Protein AF-A0A1V6GQA8-F1 (afdb_monomer_lite)

Foldseek 3Di:
DAWDDQLCQQVLDQVQFWDKAWDDPPPDIDIDIDSPDHDPDSFFAGADDPPDQKGFHWDFDDAPPVVRDTDTGTDTIGGDPPDPDDWGWHDPPPPDIDTDDDDDDPCVVCVVPRDDPD

Sequence (118 aa):
MRQLKLSKAFTLIESGPVVLVTTNDGKKNNIMTISWTTVMDFTPQFALIKECAANIECKVVDIVSKHNIVVLEAIAAHIDPMRKETRRIHAVGDGTFIVDGRKMDRKKLMASKIPAGA

Structure (mmCIF, N/CA/C/O backbone):
data_AF-A0A1V6GQA8-F1
#
_entry.id   AF-A0A1V6GQA8-F1
#
loop_
_atom_site.group_PDB
_atom_site.id
_atom_site.type_symbol
_atom_site.label_atom_id
_atom_site.label_alt_id
_atom_site.label_comp_id
_atom_site.label_asym_id
_atom_site.label_entity_id
_atom_site.label_seq_id
_atom_site.pdbx_PDB_ins_code
_atom_site.Cartn_x
_atom_site.Cartn_y
_atom_site.Cartn_z
_atom_site.occupancy
_atom_site.B_iso_or_equiv
_atom_site.auth_seq_id
_atom_site.auth_comp_id
_atom_site.auth_asym_id
_atom_site.auth_atom_id
_atom_site.pdbx_PDB_model_num
ATOM 1 N N . MET A 1 1 ? -3.690 13.732 -9.295 1.00 82.06 1 MET A N 1
ATOM 2 C CA . MET A 1 1 ? -4.491 12.543 -8.898 1.00 82.06 1 MET A CA 1
ATOM 3 C C . MET A 1 1 ? -5.367 12.057 -10.052 1.00 82.06 1 MET A C 1
ATOM 5 O O . MET A 1 1 ? -6.209 12.806 -10.527 1.00 82.06 1 MET A O 1
ATOM 9 N N . ARG A 1 2 ? -5.174 10.811 -10.493 1.00 86.31 2 ARG A N 1
ATOM 10 C CA . ARG A 1 2 ? -5.951 10.089 -11.515 1.00 86.31 2 ARG A CA 1
ATOM 11 C C . ARG A 1 2 ? -6.350 8.727 -10.947 1.00 86.31 2 ARG A C 1
ATOM 13 O O . ARG A 1 2 ? -5.505 8.066 -10.350 1.00 86.31 2 ARG A O 1
ATOM 20 N N . GLN A 1 3 ? -7.590 8.296 -11.167 1.00 87.31 3 GLN A N 1
ATOM 21 C CA . GLN A 1 3 ? -8.049 6.975 -10.732 1.00 87.31 3 GLN A CA 1
ATOM 22 C C . GLN A 1 3 ? -7.334 5.855 -11.514 1.00 87.31 3 GLN A C 1
ATOM 24 O O . GLN A 1 3 ? -7.189 5.913 -12.741 1.00 87.31 3 GLN A O 1
ATOM 29 N N . LEU A 1 4 ? -6.869 4.845 -10.787 1.00 87.50 4 LEU A N 1
ATOM 30 C CA . LEU A 1 4 ? -6.260 3.618 -11.284 1.00 87.50 4 LEU A CA 1
ATOM 31 C C . LEU A 1 4 ? -7.320 2.505 -11.281 1.00 87.50 4 LEU A C 1
ATOM 33 O O . LEU A 1 4 ? -8.185 2.471 -10.410 1.00 87.50 4 LEU A O 1
ATOM 37 N N . LYS A 1 5 ? -7.254 1.567 -12.236 1.00 87.69 5 LYS A N 1
ATOM 38 C CA . LYS A 1 5 ? -8.089 0.355 -12.173 1.00 87.69 5 LYS A CA 1
ATOM 39 C C . LYS A 1 5 ? -7.743 -0.428 -10.902 1.00 87.69 5 LYS A C 1
ATOM 41 O O . LYS A 1 5 ? -6.562 -0.686 -10.677 1.00 87.69 5 LYS A O 1
ATOM 46 N N . LEU A 1 6 ? -8.744 -0.855 -10.130 1.00 84.88 6 LEU A N 1
ATOM 47 C CA . LEU A 1 6 ? -8.535 -1.635 -8.900 1.00 84.88 6 LEU A CA 1
ATOM 48 C C . LEU A 1 6 ? -7.689 -2.894 -9.145 1.00 84.88 6 LEU A C 1
ATOM 50 O O . LEU A 1 6 ? -6.742 -3.137 -8.407 1.00 84.88 6 LEU A O 1
ATOM 54 N N . SER A 1 7 ? -7.903 -3.571 -10.279 1.00 83.50 7 SER A N 1
ATOM 55 C CA . SER A 1 7 ? -7.095 -4.706 -10.763 1.00 83.50 7 SER A CA 1
ATOM 56 C C . SER A 1 7 ? -5.599 -4.419 -10.971 1.00 83.50 7 SER A C 1
ATOM 58 O O . SER A 1 7 ? -4.848 -5.327 -11.305 1.00 83.50 7 SER A O 1
ATOM 60 N N . LYS A 1 8 ? -5.146 -3.166 -10.835 1.00 86.25 8 LYS A N 1
ATOM 61 C CA . LYS A 1 8 ? -3.735 -2.746 -10.901 1.00 86.25 8 LYS A CA 1
ATOM 62 C C . LYS A 1 8 ? -3.230 -2.156 -9.581 1.00 86.25 8 LYS A C 1
ATOM 64 O O . LYS A 1 8 ? -2.036 -1.866 -9.485 1.00 86.25 8 LYS A O 1
ATOM 69 N N . ALA A 1 9 ? -4.092 -1.971 -8.578 1.00 86.38 9 ALA A N 1
ATOM 70 C CA . ALA A 1 9 ? -3.736 -1.347 -7.303 1.00 86.38 9 ALA A CA 1
ATOM 71 C C . ALA A 1 9 ? -2.673 -2.152 -6.540 1.00 86.38 9 ALA A C 1
ATOM 73 O O . ALA A 1 9 ? -1.780 -1.559 -5.942 1.00 86.38 9 ALA A O 1
ATOM 74 N N . PHE A 1 10 ? -2.679 -3.485 -6.652 1.00 84.50 10 PHE A N 1
ATOM 75 C CA . PHE A 1 10 ? -1.661 -4.343 -6.033 1.00 84.50 10 PHE A CA 1
ATOM 76 C C . PHE A 1 10 ? -0.226 -3.996 -6.453 1.00 84.50 10 PHE A C 1
ATOM 78 O O . PHE A 1 10 ? 0.668 -3.965 -5.611 1.00 84.50 10 PHE A O 1
ATOM 85 N N . THR A 1 11 ? -0.013 -3.566 -7.701 1.00 88.00 11 THR A N 1
ATOM 86 C CA . THR A 1 11 ? 1.313 -3.151 -8.208 1.00 88.00 11 THR A CA 1
ATOM 87 C C . THR A 1 11 ? 1.898 -1.904 -7.514 1.00 88.00 11 THR A C 1
ATOM 89 O O . THR A 1 11 ? 3.065 -1.540 -7.722 1.00 88.00 11 THR A O 1
ATOM 92 N N . LEU A 1 12 ? 1.101 -1.226 -6.681 1.00 88.50 12 LEU A N 1
ATOM 93 C CA . LEU A 1 12 ? 1.528 -0.111 -5.838 1.00 88.50 12 LEU A CA 1
ATOM 94 C C . LEU A 1 12 ? 2.234 -0.560 -4.553 1.00 88.50 12 LEU A C 1
ATOM 96 O O . LEU A 1 12 ? 3.057 0.196 -4.046 1.00 88.50 12 LEU A O 1
ATOM 100 N N . ILE A 1 13 ? 1.943 -1.768 -4.060 1.00 88.31 13 ILE A N 1
ATOM 101 C CA . ILE A 1 13 ? 2.373 -2.242 -2.734 1.00 88.31 13 ILE A CA 1
ATOM 102 C C . ILE A 1 13 ? 2.973 -3.659 -2.722 1.00 88.31 13 ILE A C 1
ATOM 104 O O . ILE A 1 13 ? 3.629 -4.022 -1.756 1.00 88.31 13 ILE A O 1
ATOM 108 N N . GLU A 1 14 ? 2.807 -4.453 -3.784 1.00 89.38 14 GLU A N 1
ATOM 109 C CA . GLU A 1 14 ? 3.333 -5.828 -3.894 1.00 89.38 14 GLU A CA 1
ATOM 110 C C . GLU A 1 14 ? 4.858 -5.909 -3.700 1.00 89.38 14 GLU A C 1
ATOM 112 O O . GLU A 1 14 ? 5.363 -6.895 -3.176 1.00 89.38 14 GLU A O 1
ATOM 117 N N . SER A 1 15 ? 5.599 -4.849 -4.048 1.00 90.56 15 SER A N 1
ATOM 118 C CA . SER A 1 15 ? 7.044 -4.762 -3.796 1.00 90.56 15 SER A CA 1
ATOM 119 C C . SER A 1 15 ? 7.420 -4.496 -2.327 1.00 90.56 15 SER A C 1
ATOM 121 O O . SER A 1 15 ? 8.600 -4.328 -2.035 1.00 90.56 15 SER A O 1
ATOM 123 N N . GLY A 1 16 ? 6.452 -4.424 -1.408 1.00 91.44 16 GLY A N 1
ATOM 124 C CA . GLY A 1 16 ? 6.660 -4.159 0.019 1.00 91.44 16 GLY A CA 1
ATOM 125 C C . GLY A 1 16 ? 7.253 -2.779 0.346 1.00 91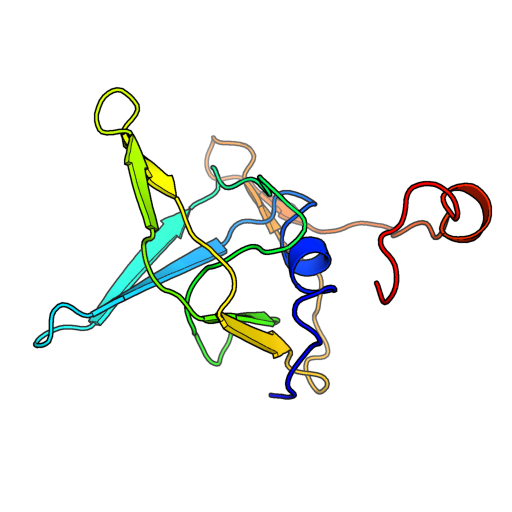.44 16 GLY A C 1
ATOM 126 O O . GLY A 1 16 ? 8.246 -2.723 1.075 1.00 91.44 16 GLY A O 1
ATOM 127 N N . PRO A 1 17 ? 6.744 -1.661 -0.212 1.00 93.94 17 PRO A N 1
ATOM 128 C CA . PRO A 1 17 ? 7.183 -0.329 0.184 1.00 93.94 17 PRO A CA 1
ATOM 129 C C . PRO A 1 17 ? 6.658 0.030 1.579 1.00 93.94 17 PRO A C 1
ATOM 131 O O . PRO A 1 17 ? 5.646 -0.496 2.036 1.00 93.94 17 PRO A O 1
ATOM 134 N N . VAL A 1 18 ? 7.294 1.004 2.224 1.00 93.69 18 VAL A N 1
ATOM 135 C CA . VAL A 1 18 ? 6.725 1.667 3.401 1.00 93.69 18 VAL A CA 1
ATOM 136 C C . VAL A 1 18 ? 5.476 2.439 2.984 1.00 93.69 18 VAL A C 1
ATOM 138 O O . VAL A 1 18 ? 5.516 3.234 2.041 1.00 93.69 18 VAL A O 1
ATOM 141 N N . VAL A 1 19 ? 4.380 2.229 3.710 1.00 91.75 19 VAL A N 1
ATOM 142 C CA . VAL A 1 19 ? 3.112 2.932 3.511 1.00 91.75 19 VAL A CA 1
ATOM 143 C C . VAL A 1 19 ? 2.762 3.803 4.714 1.00 91.75 19 VAL A C 1
ATOM 145 O O . VAL A 1 19 ? 3.251 3.609 5.829 1.00 91.75 19 VAL A O 1
ATOM 148 N N . LEU A 1 20 ? 1.881 4.768 4.473 1.00 91.81 20 LEU A N 1
ATOM 149 C CA . LEU A 1 20 ? 1.242 5.570 5.504 1.00 91.81 20 LEU A CA 1
ATOM 150 C C . LEU A 1 20 ? -0.231 5.164 5.549 1.00 91.81 20 LEU A C 1
ATOM 152 O O . LEU A 1 20 ? -0.925 5.225 4.536 1.00 91.81 20 LEU A O 1
ATOM 156 N N . VAL A 1 21 ? -0.703 4.732 6.714 1.00 90.12 21 VAL A N 1
ATOM 157 C CA . VAL A 1 21 ? -2.114 4.425 6.954 1.00 90.12 21 VAL A CA 1
ATOM 158 C C . VAL A 1 21 ? -2.746 5.629 7.631 1.00 90.12 21 VAL A C 1
ATOM 160 O O . VAL A 1 21 ? -2.336 6.014 8.727 1.00 90.12 21 VAL A O 1
ATOM 163 N N . THR A 1 22 ? -3.736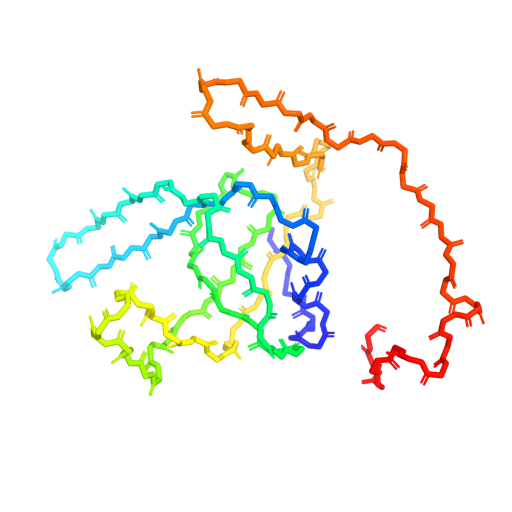 6.228 6.971 1.00 90.00 22 THR A N 1
ATOM 164 C CA . THR A 1 22 ? -4.573 7.285 7.543 1.00 90.00 22 THR A CA 1
ATOM 165 C C . THR A 1 22 ? -5.907 6.725 8.017 1.00 90.00 22 THR A C 1
ATOM 167 O O . THR A 1 22 ? -6.487 5.831 7.401 1.00 90.00 22 THR A O 1
ATOM 170 N N . THR A 1 23 ? -6.392 7.239 9.143 1.00 89.62 23 THR A N 1
ATOM 171 C CA . THR A 1 23 ? -7.676 6.858 9.745 1.00 89.62 23 THR A CA 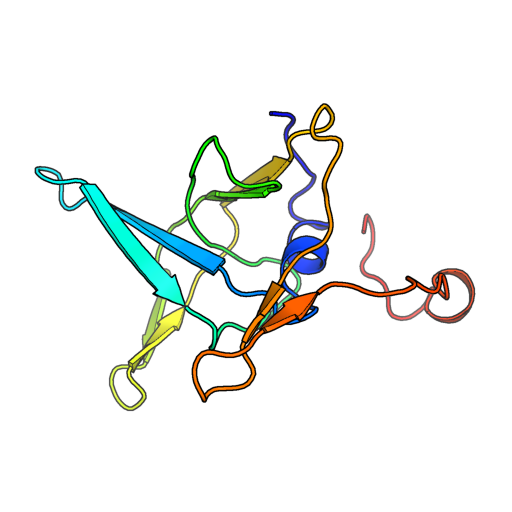1
ATOM 172 C C . THR A 1 23 ? -8.396 8.089 10.286 1.00 89.62 23 THR A C 1
ATOM 174 O O . THR A 1 23 ? -7.783 9.130 10.530 1.00 89.62 23 THR A O 1
ATOM 177 N N . ASN A 1 24 ? -9.711 7.981 10.461 1.00 90.06 24 ASN A N 1
ATOM 178 C CA . ASN A 1 24 ? -10.552 9.003 11.076 1.00 90.06 24 ASN A CA 1
ATOM 179 C C . ASN A 1 24 ? -11.636 8.311 11.920 1.00 90.06 24 ASN A C 1
ATOM 181 O O . ASN A 1 24 ? -12.241 7.346 11.459 1.00 90.06 24 ASN A O 1
ATOM 185 N N . ASP A 1 25 ? -11.863 8.785 13.145 1.00 91.75 25 ASP A N 1
ATOM 186 C CA . ASP A 1 25 ? -12.835 8.235 14.111 1.00 91.75 25 ASP A CA 1
ATOM 187 C C . ASP A 1 25 ? -14.163 9.028 14.167 1.00 91.75 25 ASP A C 1
ATOM 189 O O . ASP A 1 25 ? -14.937 8.915 15.117 1.00 91.75 25 ASP A O 1
ATOM 193 N N . GLY A 1 26 ? -14.406 9.890 13.176 1.00 92.56 26 GLY A N 1
ATOM 194 C CA . GLY A 1 26 ? -15.476 10.887 13.153 1.00 92.56 26 GLY A CA 1
ATOM 195 C C . GLY A 1 26 ? -15.117 12.223 13.820 1.00 92.56 26 GLY A C 1
ATOM 196 O O . GLY A 1 26 ? -15.876 13.180 13.682 1.00 92.56 26 GLY A O 1
ATOM 197 N N . LYS A 1 27 ? -13.979 12.327 14.525 1.00 95.62 27 LYS A N 1
ATOM 198 C CA . LYS A 1 27 ? -13.550 13.544 15.246 1.00 95.62 27 LYS A CA 1
ATOM 199 C C . LYS A 1 27 ? -12.136 13.992 14.891 1.00 95.62 27 LYS A C 1
ATOM 201 O O . LYS A 1 27 ? -11.876 15.191 14.805 1.00 95.62 27 LYS A O 1
ATOM 206 N N . LYS A 1 28 ? -11.210 13.051 14.710 1.00 93.81 28 LYS A N 1
ATOM 207 C CA . LYS A 1 28 ? -9.780 13.305 14.548 1.00 93.81 28 LYS A CA 1
ATOM 208 C C . LYS A 1 28 ? -9.186 12.419 13.455 1.00 93.81 28 LYS A C 1
ATOM 210 O O . LYS A 1 28 ? -9.369 11.207 13.442 1.00 93.81 28 LYS A O 1
ATOM 215 N N . ASN A 1 29 ? -8.407 13.044 12.574 1.00 92.12 29 ASN A N 1
ATOM 216 C CA . ASN A 1 29 ? -7.531 12.336 11.645 1.00 92.12 29 ASN A CA 1
ATOM 217 C C . ASN A 1 29 ? -6.296 11.809 12.384 1.00 92.12 29 ASN A C 1
ATOM 219 O O . ASN A 1 29 ? -5.694 12.534 13.181 1.00 92.12 29 ASN A O 1
ATOM 223 N N . ASN A 1 30 ? -5.880 10.5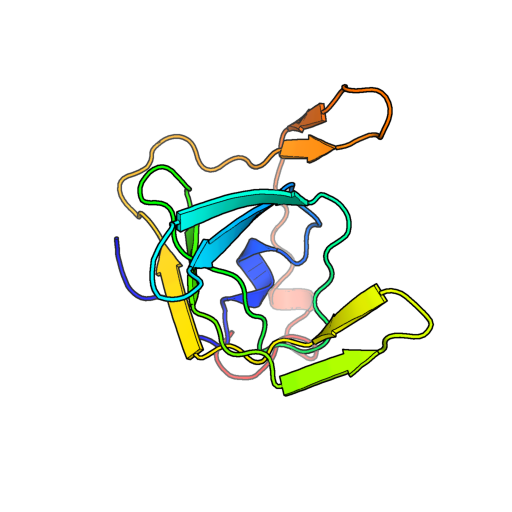89 12.066 1.00 92.25 30 ASN A N 1
ATOM 224 C CA . ASN A 1 30 ? -4.622 10.010 12.514 1.00 92.25 30 ASN A CA 1
ATOM 225 C C . ASN A 1 30 ? -3.821 9.458 11.326 1.00 92.25 30 ASN A C 1
ATOM 227 O O . ASN A 1 30 ? -4.378 9.162 10.268 1.00 92.25 30 ASN A O 1
ATOM 231 N N . ILE A 1 31 ? -2.510 9.326 11.514 1.00 92.25 31 ILE A N 1
ATOM 232 C CA . ILE A 1 31 ? -1.570 8.789 10.532 1.00 92.25 31 ILE A CA 1
ATOM 233 C C . ILE A 1 31 ? -0.547 7.898 11.238 1.00 92.25 31 ILE A C 1
ATOM 235 O O . ILE A 1 31 ? -0.039 8.250 12.301 1.00 92.25 31 ILE A O 1
ATOM 239 N N . MET A 1 32 ? -0.232 6.750 10.644 1.00 92.62 32 MET A N 1
ATOM 240 C CA . MET A 1 32 ? 0.821 5.852 11.118 1.00 92.62 32 MET A CA 1
ATOM 241 C C . MET A 1 32 ? 1.638 5.290 9.954 1.00 92.62 32 MET A C 1
ATOM 243 O O . MET A 1 32 ? 1.107 5.040 8.873 1.00 92.62 32 MET A O 1
ATOM 247 N N . THR A 1 33 ? 2.927 5.066 10.187 1.00 92.81 33 THR A N 1
ATOM 248 C CA . THR A 1 33 ? 3.826 4.415 9.227 1.00 92.81 33 THR A CA 1
ATOM 249 C C . THR A 1 33 ? 3.766 2.905 9.411 1.00 92.81 33 THR A C 1
ATOM 251 O O . THR A 1 33 ? 3.919 2.426 10.533 1.00 92.81 33 THR A O 1
ATOM 254 N N . ILE A 1 34 ? 3.587 2.148 8.326 1.00 90.62 34 ILE A N 1
ATOM 255 C CA . ILE A 1 34 ? 3.637 0.680 8.344 1.00 90.62 34 ILE A CA 1
ATOM 256 C C . ILE A 1 34 ? 4.605 0.184 7.265 1.00 90.62 34 ILE A C 1
ATOM 258 O O . ILE A 1 34 ? 4.527 0.584 6.106 1.00 90.62 34 ILE A O 1
ATOM 262 N N . SER A 1 35 ? 5.519 -0.704 7.656 1.00 88.56 35 SER A N 1
ATOM 263 C CA . SER A 1 35 ? 6.370 -1.492 6.752 1.00 88.56 35 SER A CA 1
ATOM 264 C C . SER A 1 35 ? 5.872 -2.933 6.585 1.00 88.56 35 SER A C 1
ATOM 266 O O . SER A 1 35 ? 6.129 -3.564 5.565 1.00 88.56 35 SER A O 1
ATOM 268 N N . TRP A 1 36 ? 5.142 -3.463 7.569 1.00 84.06 36 TRP A N 1
ATOM 269 C CA . TRP A 1 36 ? 4.549 -4.801 7.541 1.00 84.06 36 TRP A CA 1
ATOM 270 C C . TRP A 1 36 ? 3.160 -4.774 6.891 1.00 84.06 36 TRP A C 1
ATOM 272 O O . TRP A 1 36 ? 2.134 -4.863 7.561 1.00 84.06 36 TRP A O 1
ATOM 282 N N . THR A 1 37 ? 3.133 -4.647 5.565 1.00 83.31 37 THR A N 1
ATOM 283 C CA . THR A 1 37 ? 1.924 -4.831 4.748 1.00 83.31 37 THR A CA 1
ATOM 284 C C . THR A 1 37 ? 2.186 -5.836 3.638 1.00 83.31 37 THR A C 1
ATOM 286 O O . THR A 1 37 ? 3.288 -5.875 3.096 1.00 83.31 37 THR A O 1
ATOM 289 N N . THR A 1 38 ? 1.172 -6.612 3.258 1.00 80.38 38 THR A N 1
ATOM 290 C CA . THR A 1 38 ? 1.256 -7.544 2.128 1.00 80.38 38 THR A CA 1
ATOM 291 C C . THR A 1 38 ? -0.033 -7.537 1.312 1.00 80.38 38 THR A C 1
ATOM 293 O O . THR A 1 38 ? -1.108 -7.212 1.817 1.00 80.38 38 THR A O 1
ATOM 296 N N . VAL A 1 39 ? 0.083 -7.900 0.037 1.00 75.62 39 VAL A N 1
ATOM 297 C CA . VAL A 1 39 ? -1.052 -8.166 -0.849 1.00 75.62 39 VAL A CA 1
ATOM 298 C C . VAL A 1 39 ? -1.572 -9.566 -0.525 1.00 75.62 39 VAL A C 1
ATOM 300 O O . VAL A 1 39 ? -0.836 -10.535 -0.685 1.00 75.62 39 VAL A O 1
ATOM 303 N N . MET A 1 40 ? -2.821 -9.687 -0.068 1.00 65.19 40 MET A N 1
ATOM 304 C CA . MET A 1 40 ? -3.442 -11.002 0.178 1.00 65.19 40 MET A CA 1
ATOM 305 C C . MET A 1 40 ? -4.194 -11.554 -1.042 1.00 65.19 40 MET A C 1
ATOM 307 O O . MET A 1 40 ? -4.328 -12.763 -1.188 1.00 65.19 40 MET A O 1
ATOM 311 N N . ASP A 1 41 ? -4.659 -10.663 -1.915 1.00 62.31 41 ASP A N 1
ATOM 312 C CA . ASP A 1 41 ? -5.286 -10.940 -3.208 1.00 62.31 41 ASP A CA 1
ATOM 313 C C . ASP A 1 41 ? -5.099 -9.701 -4.106 1.00 62.31 41 ASP A C 1
ATOM 315 O O . ASP A 1 41 ? -4.723 -8.630 -3.621 1.00 62.31 41 ASP A O 1
ATOM 319 N N . PHE A 1 42 ? -5.398 -9.796 -5.401 1.00 57.88 42 PHE A N 1
ATOM 320 C CA . PHE A 1 42 ? -5.267 -8.720 -6.395 1.00 57.88 42 PHE A CA 1
ATOM 321 C C . PHE A 1 42 ? -6.143 -7.471 -6.134 1.00 57.88 42 PHE A C 1
ATOM 323 O O . PHE A 1 42 ? -6.119 -6.528 -6.932 1.00 57.88 42 PHE A O 1
ATOM 330 N N . THR A 1 43 ? -6.850 -7.430 -4.999 1.00 52.03 43 THR A N 1
ATOM 331 C CA . THR A 1 43 ? -7.807 -6.399 -4.570 1.00 52.03 43 THR A CA 1
ATOM 332 C C . THR A 1 43 ? -7.406 -5.751 -3.216 1.00 52.03 43 THR A C 1
ATOM 334 O O . THR A 1 43 ? -8.113 -5.919 -2.224 1.00 52.03 43 THR A O 1
ATOM 337 N N . PRO A 1 44 ? -6.293 -4.986 -3.115 1.00 47.72 44 PRO A N 1
ATOM 338 C CA . PRO A 1 44 ? -5.772 -4.475 -1.838 1.00 47.72 44 PRO A CA 1
ATOM 339 C C . PRO A 1 44 ? -6.200 -3.042 -1.464 1.00 47.72 44 PRO A C 1
ATOM 341 O O . PRO A 1 44 ? -6.415 -2.197 -2.330 1.00 47.72 44 PRO A O 1
ATOM 344 N N . GLN A 1 45 ? -6.212 -2.737 -0.163 1.00 41.53 45 GLN A N 1
ATOM 345 C CA . GLN A 1 45 ? -6.752 -1.505 0.441 1.00 41.53 45 GLN A CA 1
ATOM 346 C C . GLN A 1 45 ? -5.774 -0.793 1.381 1.00 41.53 45 GLN A C 1
ATOM 348 O O . GLN A 1 45 ? -5.306 -1.437 2.310 1.00 41.53 45 GLN A O 1
ATOM 353 N N . PHE A 1 46 ? -5.643 0.536 1.266 1.00 47.94 46 PHE A N 1
ATOM 354 C CA . PHE A 1 46 ? -5.165 1.444 2.333 1.00 47.94 46 PHE A CA 1
ATOM 355 C C . PHE A 1 46 ? -5.910 2.800 2.239 1.00 47.94 46 PHE A C 1
ATOM 357 O O . PHE A 1 46 ? -7.048 2.793 1.774 1.00 47.94 46 PHE A O 1
ATOM 364 N N . ALA A 1 47 ? -5.350 3.925 2.708 1.00 36.25 47 ALA A N 1
ATOM 365 C CA . ALA A 1 47 ? -6.039 5.228 2.792 1.00 36.25 47 ALA A CA 1
ATOM 366 C C . ALA A 1 47 ? -5.250 6.395 2.132 1.00 36.25 47 ALA A C 1
ATOM 368 O O . ALA A 1 47 ? -4.131 6.201 1.655 1.00 36.25 47 ALA A O 1
ATOM 369 N N . LEU A 1 48 ? -5.851 7.595 2.047 1.00 46.62 48 LEU A N 1
ATOM 370 C CA . LEU A 1 48 ? -5.371 8.725 1.224 1.00 46.62 48 LEU A CA 1
ATOM 371 C C . LEU A 1 48 ? -4.449 9.730 1.957 1.00 46.62 48 LEU A C 1
ATOM 373 O O . LEU A 1 48 ? -4.747 10.152 3.076 1.00 46.62 48 LEU A O 1
ATOM 377 N N . ILE A 1 49 ? -3.419 10.217 1.246 1.00 59.59 49 ILE A N 1
ATOM 378 C CA . ILE A 1 49 ? -2.552 11.385 1.520 1.00 59.59 49 ILE A CA 1
ATOM 379 C C . ILE A 1 49 ? -2.164 12.048 0.179 1.00 59.59 49 ILE A C 1
ATOM 381 O O . ILE A 1 49 ? -1.677 11.383 -0.735 1.00 59.59 49 ILE A O 1
ATOM 385 N N . LYS A 1 50 ? -2.329 13.368 0.017 1.00 55.31 50 LYS A N 1
ATOM 386 C CA . LYS A 1 50 ? -2.109 14.046 -1.284 1.00 55.31 50 LYS A CA 1
ATOM 387 C C . LYS A 1 50 ? -0.656 14.010 -1.775 1.00 55.31 50 LYS A C 1
ATOM 389 O O . LYS A 1 50 ? -0.418 14.040 -2.9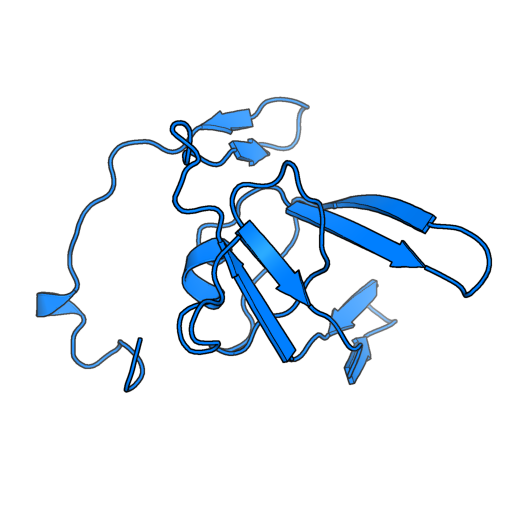78 1.00 55.31 50 LYS A O 1
ATOM 394 N N . GLU A 1 51 ? 0.292 13.952 -0.852 1.00 71.25 51 GLU A N 1
ATOM 395 C CA . GLU A 1 51 ? 1.738 14.020 -1.070 1.00 71.25 51 GLU A CA 1
ATOM 396 C C . GLU A 1 51 ? 2.345 12.654 -1.472 1.00 71.25 51 GLU A C 1
ATOM 398 O O . GLU A 1 51 ? 3.471 12.578 -1.992 1.00 71.25 51 GLU A O 1
ATOM 403 N N . CYS A 1 52 ? 1.591 11.568 -1.260 1.00 71.56 52 CYS A N 1
ATOM 404 C CA . CYS A 1 52 ? 1.960 10.209 -1.646 1.00 71.56 52 CYS A CA 1
ATOM 405 C C . CYS A 1 52 ? 1.857 10.001 -3.166 1.00 71.56 52 CYS A C 1
ATOM 407 O O . CYS A 1 52 ? 0.931 10.468 -3.825 1.00 71.56 52 CYS A O 1
ATOM 409 N N . ALA A 1 53 ? 2.811 9.252 -3.733 1.00 70.62 53 ALA A N 1
ATOM 410 C CA . ALA A 1 53 ? 2.860 8.963 -5.174 1.00 70.62 53 ALA A CA 1
ATOM 411 C C . ALA A 1 53 ? 1.641 8.172 -5.679 1.00 70.62 53 ALA A C 1
ATOM 413 O O . ALA A 1 53 ? 1.233 8.296 -6.838 1.00 70.62 53 ALA A O 1
ATOM 414 N N . ALA A 1 54 ? 1.063 7.368 -4.792 1.00 77.31 54 ALA A N 1
ATOM 415 C CA . ALA A 1 54 ? -0.198 6.693 -4.992 1.00 77.31 54 ALA A CA 1
ATOM 416 C C . ALA A 1 54 ? -0.940 6.577 -3.662 1.00 77.31 54 ALA A C 1
ATOM 418 O O . ALA A 1 54 ? -0.332 6.627 -2.595 1.00 77.31 54 ALA A O 1
ATOM 419 N N . ASN A 1 55 ? -2.248 6.404 -3.764 1.00 81.88 55 ASN A N 1
ATOM 420 C CA . ASN A 1 55 ? -3.185 6.287 -2.669 1.00 81.88 55 ASN A CA 1
ATOM 421 C C . ASN A 1 55 ? -4.221 5.218 -2.999 1.00 81.88 55 ASN A C 1
ATOM 423 O O . ASN A 1 55 ? -4.509 4.952 -4.168 1.00 81.88 55 ASN A O 1
ATOM 427 N N . ILE A 1 56 ? -4.793 4.626 -1.965 1.00 79.12 56 ILE A N 1
ATOM 428 C CA . ILE A 1 56 ? -5.844 3.613 -2.051 1.00 79.12 56 ILE A CA 1
ATOM 429 C C . ILE A 1 56 ? -6.944 4.045 -1.059 1.00 79.12 56 ILE A C 1
ATOM 431 O O . ILE A 1 56 ? -6.662 4.857 -0.179 1.00 79.12 56 ILE A O 1
ATOM 435 N N . GLU A 1 57 ? -8.188 3.591 -1.221 1.00 82.56 57 GLU A N 1
ATOM 436 C CA . GLU A 1 57 ? -9.303 3.867 -0.293 1.00 82.56 57 GLU A CA 1
ATOM 437 C C . GLU A 1 57 ? -9.903 2.590 0.303 1.00 82.56 57 GLU A C 1
ATOM 439 O O . GLU A 1 57 ? -9.840 1.526 -0.321 1.00 82.56 57 GLU A O 1
ATOM 444 N N . CYS A 1 58 ? -10.481 2.730 1.508 1.00 84.06 58 CYS A N 1
ATOM 445 C CA . CYS A 1 58 ? -10.538 1.705 2.558 1.00 84.06 58 CYS A CA 1
ATOM 446 C C . CYS A 1 58 ? -11.941 1.358 3.100 1.00 84.06 58 CYS A C 1
ATOM 448 O O . CYS A 1 58 ? -12.831 2.202 3.176 1.00 84.06 58 CYS A O 1
ATOM 450 N N . LYS A 1 59 ? -12.063 0.121 3.595 1.00 86.19 59 LYS A N 1
ATOM 451 C CA . LYS A 1 59 ? -13.129 -0.463 4.418 1.00 86.19 59 LYS A CA 1
ATOM 452 C C . LYS A 1 59 ? -12.619 -1.766 5.062 1.00 86.19 59 LYS A C 1
ATOM 454 O O . LYS A 1 59 ? -12.431 -2.762 4.368 1.00 86.19 59 LYS A O 1
ATOM 459 N N . VAL A 1 60 ? -12.478 -1.793 6.385 1.00 89.00 60 VAL A N 1
ATOM 460 C CA . VAL A 1 60 ? -12.151 -3.028 7.122 1.00 89.00 60 VAL A CA 1
ATOM 461 C C . VAL A 1 60 ? -13.212 -4.104 6.869 1.00 89.00 60 VAL A C 1
ATOM 463 O O . VAL A 1 60 ? -14.406 -3.823 6.997 1.00 89.00 60 VAL A O 1
ATOM 466 N N . VAL A 1 61 ? -12.777 -5.318 6.514 1.00 89.19 61 VAL A N 1
ATOM 467 C CA . VAL A 1 61 ? -13.668 -6.472 6.279 1.00 89.19 61 VAL A CA 1
ATOM 468 C C . VAL A 1 61 ? -13.464 -7.623 7.267 1.00 89.19 61 VAL A C 1
ATOM 470 O O . VAL A 1 61 ? -14.409 -8.368 7.498 1.00 89.19 61 VAL A O 1
ATOM 473 N N . ASP A 1 62 ? -12.286 -7.744 7.889 1.00 88.75 62 ASP A N 1
ATOM 474 C CA . ASP A 1 62 ? -12.027 -8.678 8.997 1.00 88.75 62 ASP A CA 1
ATOM 475 C C . ASP A 1 62 ? -10.882 -8.160 9.900 1.00 88.75 62 ASP A C 1
ATOM 477 O O . ASP A 1 62 ? -10.077 -7.320 9.486 1.00 88.75 62 ASP A O 1
ATOM 481 N N . ILE A 1 63 ? -10.816 -8.635 11.147 1.00 89.62 63 ILE A N 1
ATOM 482 C CA . ILE A 1 63 ? -9.745 -8.349 12.111 1.00 89.62 63 ILE A CA 1
ATOM 483 C C . ILE A 1 63 ? -9.353 -9.652 12.816 1.00 89.62 63 ILE A C 1
ATOM 485 O O . ILE A 1 63 ? -10.043 -10.138 13.713 1.00 89.62 63 ILE A O 1
ATOM 489 N N . VAL A 1 64 ? -8.178 -10.183 12.479 1.00 86.69 64 VAL A N 1
ATOM 490 C CA . VAL A 1 64 ? -7.622 -11.384 13.113 1.00 86.69 64 VAL A CA 1
ATOM 491 C C . VAL A 1 64 ? -6.904 -10.980 14.402 1.00 86.69 64 VAL A C 1
ATOM 493 O O . VAL A 1 64 ? -5.671 -10.924 14.469 1.00 86.69 64 VAL A O 1
ATOM 496 N N . SER A 1 65 ? -7.686 -10.700 15.450 1.00 90.38 65 SER A N 1
ATOM 497 C CA . SER A 1 65 ? -7.217 -10.147 16.733 1.00 90.38 65 SER A CA 1
ATOM 498 C C . SER A 1 65 ? -6.051 -10.921 17.356 1.00 90.38 65 SER A C 1
ATOM 500 O O . SER A 1 65 ? -5.149 -10.313 17.921 1.00 90.38 65 SER A O 1
ATOM 502 N N . LYS A 1 66 ? -6.007 -12.254 17.195 1.00 90.25 66 LYS A N 1
ATOM 503 C CA . LYS A 1 66 ? -4.911 -13.113 17.691 1.00 90.25 66 LYS A CA 1
ATOM 504 C C . LYS A 1 66 ? -3.522 -12.678 17.193 1.00 90.25 66 LYS A C 1
ATOM 506 O O . LYS A 1 66 ? -2.534 -12.898 17.887 1.00 90.25 66 LYS A O 1
ATOM 511 N N . HIS A 1 67 ? -3.446 -12.091 16.000 1.00 83.38 67 HIS A N 1
ATOM 512 C CA . HIS A 1 67 ? -2.194 -11.687 15.357 1.00 83.38 67 HIS A CA 1
ATOM 513 C C . HIS A 1 67 ? -2.122 -10.172 15.098 1.00 83.38 67 HIS A C 1
ATOM 515 O O . HIS A 1 67 ? -1.173 -9.713 14.471 1.00 83.38 67 HIS A O 1
ATOM 521 N N . ASN A 1 68 ? -3.112 -9.397 15.565 1.00 84.50 68 ASN A N 1
ATOM 522 C CA . ASN A 1 68 ? -3.278 -7.966 15.274 1.00 84.50 68 ASN A CA 1
ATOM 523 C C . ASN A 1 68 ? -3.285 -7.630 13.765 1.00 84.50 68 ASN A C 1
ATOM 525 O O . ASN A 1 68 ? -2.837 -6.560 13.358 1.00 84.50 68 ASN A O 1
ATOM 529 N N . ILE A 1 69 ? -3.795 -8.542 12.928 1.00 86.38 69 ILE A N 1
ATOM 530 C CA . ILE A 1 69 ? -3.911 -8.334 11.477 1.00 86.38 69 ILE A CA 1
ATOM 531 C C . ILE A 1 69 ? -5.277 -7.717 11.171 1.00 86.38 69 ILE A C 1
ATOM 533 O O . ILE A 1 69 ? -6.305 -8.245 11.593 1.00 86.38 69 ILE A O 1
ATOM 537 N N . VAL A 1 70 ? -5.284 -6.632 10.399 1.00 87.62 70 VAL A N 1
ATOM 538 C CA . VAL A 1 70 ? -6.496 -6.001 9.857 1.00 87.62 70 VAL A CA 1
ATOM 539 C C . VAL A 1 70 ? -6.595 -6.340 8.369 1.00 87.62 70 VAL A C 1
ATOM 541 O O . VAL A 1 70 ? -5.618 -6.190 7.637 1.00 87.62 70 VAL A O 1
ATOM 544 N N . VAL A 1 71 ? -7.764 -6.805 7.927 1.00 84.88 71 VAL A N 1
ATOM 545 C CA . VAL A 1 71 ? -8.030 -7.278 6.560 1.00 84.88 71 VAL A CA 1
ATOM 546 C C . VAL A 1 71 ? -8.911 -6.284 5.802 1.00 84.88 71 VAL A C 1
ATOM 548 O O . VAL A 1 71 ? -9.854 -5.715 6.358 1.00 84.88 71 VAL A O 1
ATOM 551 N N . LEU A 1 72 ? -8.571 -6.058 4.530 1.00 86.50 72 LEU A N 1
ATOM 552 C CA . LEU A 1 72 ? -8.899 -4.846 3.781 1.00 86.50 72 LEU A CA 1
ATOM 553 C C . LEU A 1 72 ? -9.121 -5.168 2.254 1.00 86.50 72 LEU A C 1
ATOM 555 O O . LEU A 1 72 ? -8.240 -5.759 1.636 1.00 86.50 72 LEU A O 1
ATOM 559 N N . GLU A 1 73 ? -10.259 -4.772 1.638 1.00 83.00 73 GLU A N 1
ATOM 560 C CA . GLU A 1 73 ? -10.821 -5.125 0.281 1.00 83.00 73 GLU A CA 1
ATOM 561 C C . GLU A 1 73 ? -11.012 -3.939 -0.739 1.00 83.00 73 GLU A C 1
ATOM 563 O O . GLU A 1 73 ? -11.939 -3.146 -0.599 1.00 83.00 73 GLU A O 1
ATOM 568 N N . ALA A 1 74 ? -10.139 -3.717 -1.739 1.00 85.56 74 ALA A N 1
ATOM 569 C CA . ALA A 1 74 ? -9.996 -2.411 -2.458 1.00 85.56 74 ALA A CA 1
ATOM 570 C C . ALA A 1 74 ? -11.292 -1.690 -2.930 1.00 85.56 74 ALA A C 1
ATOM 572 O O . ALA A 1 74 ? -11.981 -2.224 -3.795 1.00 85.56 74 ALA A O 1
ATOM 573 N N . ILE A 1 75 ? -11.552 -0.431 -2.509 1.00 84.69 75 ILE A N 1
ATOM 574 C CA . ILE A 1 75 ? -12.699 0.362 -3.037 1.00 84.69 75 ILE A CA 1
ATOM 575 C C . ILE A 1 75 ? -12.323 1.458 -4.052 1.00 84.69 75 ILE A C 1
ATOM 577 O O . ILE A 1 75 ? -13.038 1.654 -5.034 1.00 84.69 75 ILE A O 1
ATOM 581 N N . ALA A 1 76 ? -11.184 2.139 -3.890 1.00 85.62 76 ALA A N 1
ATOM 582 C CA . ALA A 1 76 ? -10.642 3.056 -4.901 1.00 85.62 76 ALA A CA 1
ATOM 583 C C . ALA A 1 76 ? -9.107 3.047 -4.894 1.00 85.62 76 ALA A C 1
ATOM 585 O O . ALA A 1 76 ? -8.477 2.678 -3.906 1.00 85.62 76 ALA A O 1
ATOM 586 N N . ALA A 1 77 ? -8.493 3.453 -6.006 1.00 87.69 77 ALA A N 1
ATOM 587 C CA . ALA A 1 77 ? -7.047 3.610 -6.124 1.00 87.69 77 ALA A CA 1
ATOM 588 C C . ALA A 1 77 ? -6.728 4.821 -7.002 1.00 87.69 77 ALA A C 1
ATOM 590 O O . ALA A 1 77 ? -7.344 5.024 -8.048 1.00 87.69 77 ALA A O 1
ATOM 591 N N . HIS A 1 78 ? -5.767 5.635 -6.579 1.00 88.31 78 HIS A N 1
ATOM 592 C CA . HIS A 1 78 ? -5.432 6.919 -7.183 1.00 88.31 78 HIS A CA 1
ATOM 593 C C . HIS A 1 78 ? -3.914 7.054 -7.285 1.00 88.31 78 HIS A C 1
ATOM 595 O O . HIS A 1 78 ? -3.192 6.769 -6.339 1.00 88.31 78 HIS A O 1
ATOM 601 N N . ILE A 1 79 ? -3.415 7.519 -8.423 1.00 89.12 79 ILE A N 1
ATOM 602 C CA . ILE A 1 79 ? -1.995 7.844 -8.621 1.00 89.12 79 ILE A CA 1
ATOM 603 C C . ILE A 1 79 ? -1.848 9.333 -8.903 1.00 89.12 79 ILE A C 1
ATOM 605 O O . ILE A 1 79 ? -2.775 9.945 -9.444 1.00 89.12 79 ILE A O 1
ATOM 609 N N . ASP A 1 80 ? -0.693 9.926 -8.607 1.00 85.75 80 ASP A N 1
ATOM 610 C CA . ASP A 1 80 ? -0.369 11.235 -9.171 1.00 85.75 80 ASP A CA 1
ATOM 611 C C . ASP A 1 80 ? 0.512 11.108 -10.426 1.00 85.75 80 ASP A C 1
ATOM 613 O O . ASP A 1 80 ? 1.717 10.894 -10.308 1.00 85.75 80 ASP A O 1
ATOM 617 N N . PRO A 1 81 ? -0.052 11.237 -11.646 1.00 83.94 81 PRO A N 1
ATOM 618 C CA . PRO A 1 81 ? 0.716 11.080 -12.882 1.00 83.94 81 PRO A CA 1
ATOM 619 C C . PRO A 1 81 ? 1.691 12.238 -13.143 1.00 83.94 81 PRO A C 1
ATOM 621 O O . PRO A 1 81 ? 2.523 12.125 -14.037 1.00 83.94 81 PRO A O 1
ATOM 624 N N . MET A 1 82 ? 1.586 13.345 -12.398 1.00 86.38 82 MET A N 1
ATOM 625 C CA . MET A 1 82 ? 2.461 14.515 -12.536 1.00 86.38 82 MET A CA 1
ATOM 626 C C . MET A 1 82 ? 3.717 14.435 -11.653 1.00 86.38 82 MET A C 1
ATOM 628 O O . MET A 1 82 ? 4.628 15.255 -11.802 1.00 86.38 82 MET A O 1
ATOM 632 N N . ARG A 1 83 ? 3.791 13.462 -10.735 1.00 85.75 83 ARG A N 1
ATOM 633 C CA . ARG A 1 83 ? 4.898 13.333 -9.786 1.00 85.75 83 ARG A CA 1
ATOM 634 C C . ARG A 1 83 ? 6.154 12.828 -10.496 1.00 85.75 83 ARG A C 1
ATOM 636 O O . ARG A 1 83 ? 6.182 11.719 -11.019 1.00 85.75 83 ARG A O 1
ATOM 643 N N . LYS A 1 84 ? 7.213 13.645 -10.489 1.00 88.75 84 LYS A N 1
ATOM 644 C CA . LYS A 1 84 ? 8.504 13.303 -11.117 1.00 88.75 84 LYS A CA 1
ATOM 645 C C . LYS A 1 84 ? 9.234 12.182 -10.376 1.00 88.75 84 LYS A C 1
ATOM 647 O O . LYS A 1 84 ? 9.767 11.278 -11.007 1.00 88.75 84 LYS A O 1
ATOM 652 N N . GLU A 1 85 ? 9.244 12.239 -9.044 1.00 91.12 85 GLU A N 1
ATOM 653 C CA . GLU A 1 85 ? 9.781 11.159 -8.217 1.00 91.12 85 GLU A CA 1
ATOM 654 C C . GLU A 1 85 ? 8.697 10.110 -7.954 1.00 91.12 85 GLU A C 1
ATOM 656 O O . GLU A 1 85 ? 7.628 10.420 -7.423 1.00 91.12 85 GLU A O 1
ATOM 661 N N . THR A 1 86 ? 8.990 8.863 -8.307 1.00 90.56 86 THR A N 1
ATOM 662 C CA . THR A 1 86 ? 8.067 7.721 -8.195 1.00 90.56 86 THR A CA 1
ATOM 663 C C . THR A 1 86 ? 8.694 6.508 -7.512 1.00 90.56 86 THR A C 1
ATOM 665 O O . THR A 1 86 ? 7.975 5.550 -7.224 1.00 90.56 86 THR A O 1
ATOM 668 N N . ARG A 1 87 ? 9.999 6.562 -7.205 1.00 93.56 87 ARG A N 1
ATOM 669 C CA . ARG A 1 87 ? 10.699 5.555 -6.408 1.00 93.56 87 ARG A CA 1
ATOM 670 C C . ARG A 1 87 ? 10.124 5.511 -4.999 1.00 93.56 87 ARG A C 1
ATOM 672 O O . ARG A 1 87 ? 9.882 6.546 -4.373 1.00 93.56 87 ARG A O 1
ATOM 679 N N . ARG A 1 88 ? 9.913 4.297 -4.512 1.00 93.81 88 ARG A N 1
ATOM 680 C CA . ARG A 1 88 ? 9.452 3.990 -3.162 1.00 93.81 88 ARG A CA 1
ATOM 681 C C . ARG A 1 88 ? 10.652 3.731 -2.257 1.00 93.81 88 ARG A C 1
ATOM 683 O O . ARG A 1 88 ? 11.784 3.591 -2.724 1.00 93.81 88 ARG A O 1
ATOM 690 N N . ILE A 1 89 ? 10.380 3.685 -0.959 1.00 94.88 89 ILE A N 1
ATOM 691 C CA . ILE A 1 89 ? 11.344 3.290 0.065 1.00 94.88 89 ILE A CA 1
ATOM 692 C C . ILE A 1 89 ? 10.868 2.014 0.752 1.00 94.88 89 ILE A C 1
ATOM 694 O O . ILE A 1 89 ? 9.669 1.819 0.938 1.00 94.88 89 ILE A O 1
ATOM 698 N N . HIS A 1 90 ? 11.813 1.170 1.139 1.00 95.75 90 HIS A N 1
ATOM 699 C CA . HIS A 1 90 ? 11.605 -0.120 1.784 1.00 95.75 90 HIS A CA 1
ATOM 700 C C . HIS A 1 90 ? 12.384 -0.106 3.099 1.00 95.75 90 HIS A C 1
ATOM 702 O O . HIS A 1 90 ? 13.585 0.162 3.089 1.00 95.75 90 HIS A O 1
ATOM 708 N N . ALA A 1 91 ? 11.714 -0.320 4.231 1.00 95.12 91 ALA A N 1
ATOM 709 C CA . ALA A 1 91 ? 12.364 -0.287 5.540 1.00 95.12 91 ALA A CA 1
ATOM 710 C C . ALA A 1 91 ? 13.193 -1.557 5.773 1.00 95.12 91 ALA A C 1
ATOM 712 O O . ALA A 1 91 ? 12.708 -2.658 5.521 1.00 95.12 91 ALA A O 1
ATOM 713 N N . VAL A 1 92 ? 14.411 -1.400 6.299 1.00 96.38 92 VAL A N 1
ATOM 714 C CA . VAL A 1 92 ? 15.283 -2.528 6.675 1.00 96.38 92 VAL A CA 1
ATOM 715 C C . VAL A 1 92 ? 14.946 -3.046 8.079 1.00 96.38 92 VAL A C 1
ATOM 717 O O . VAL A 1 92 ? 14.923 -4.253 8.302 1.00 96.38 92 VAL A O 1
ATOM 720 N N . GLY A 1 93 ? 14.615 -2.141 9.010 1.00 91.25 93 GLY A N 1
ATOM 721 C CA . GLY A 1 93 ? 14.176 -2.464 10.380 1.00 91.25 93 GLY A CA 1
ATOM 722 C C . GLY A 1 93 ? 14.958 -1.756 11.494 1.00 91.25 93 GLY A C 1
ATOM 723 O O . GLY A 1 93 ? 14.506 -1.727 12.631 1.00 91.25 93 GLY A O 1
ATOM 724 N N . ASP A 1 94 ? 16.083 -1.131 11.158 1.00 95.06 94 ASP A N 1
ATOM 725 C CA . ASP A 1 94 ? 17.022 -0.429 12.050 1.00 95.06 94 ASP A CA 1
ATOM 726 C C . ASP A 1 94 ? 16.958 1.109 11.916 1.00 95.06 94 ASP A C 1
ATOM 728 O O . ASP A 1 94 ? 17.840 1.830 12.376 1.00 95.06 94 ASP A O 1
ATOM 732 N N . GLY A 1 95 ? 15.917 1.622 11.252 1.00 93.44 95 GLY A N 1
ATOM 733 C CA . GLY A 1 95 ? 15.797 3.031 10.866 1.00 93.44 95 GLY A CA 1
ATOM 734 C C . GLY A 1 95 ? 16.415 3.368 9.503 1.00 93.44 95 GLY A C 1
ATOM 735 O O . GLY A 1 95 ? 16.273 4.505 9.053 1.00 93.44 95 GLY A O 1
ATOM 736 N N . THR A 1 96 ? 17.047 2.409 8.815 1.00 97.12 96 THR A N 1
ATOM 737 C CA . THR A 1 96 ? 17.529 2.586 7.437 1.00 97.12 96 THR A CA 1
ATOM 738 C C . THR A 1 96 ? 16.508 2.127 6.389 1.00 97.12 96 THR A C 1
ATOM 740 O O . THR A 1 96 ? 15.569 1.367 6.664 1.00 97.12 96 THR A O 1
ATOM 743 N N . PHE A 1 97 ? 16.680 2.628 5.161 1.00 97.62 97 PHE A N 1
ATOM 744 C CA . PHE A 1 97 ? 15.761 2.415 4.046 1.00 97.62 97 PHE A CA 1
ATOM 745 C C . PHE A 1 97 ? 16.510 2.143 2.739 1.00 97.62 97 PHE A C 1
ATOM 747 O O . PHE A 1 97 ? 17.510 2.792 2.434 1.00 97.62 97 PHE A O 1
ATOM 754 N N . ILE A 1 98 ? 15.964 1.241 1.924 1.00 97.62 98 ILE A N 1
ATOM 755 C CA . ILE A 1 98 ? 16.392 0.989 0.545 1.00 97.62 98 ILE A CA 1
ATOM 756 C C . ILE A 1 98 ? 15.432 1.720 -0.399 1.00 97.62 98 ILE A C 1
ATOM 758 O O . ILE A 1 98 ? 14.217 1.637 -0.234 1.00 97.62 98 ILE A O 1
ATOM 762 N N . VAL A 1 99 ? 15.964 2.431 -1.393 1.00 97.00 99 VAL A N 1
ATOM 763 C CA . VAL A 1 99 ? 15.177 3.107 -2.440 1.00 97.00 99 VAL A CA 1
ATOM 764 C C . VAL A 1 99 ? 15.022 2.182 -3.652 1.00 97.00 99 VAL A C 1
ATOM 766 O O . VAL A 1 99 ? 15.964 1.467 -3.993 1.00 97.00 99 VAL A O 1
ATOM 769 N N . ASP A 1 100 ? 13.868 2.226 -4.327 1.00 96.06 100 ASP A N 1
ATOM 770 C CA . ASP A 1 100 ? 13.625 1.526 -5.601 1.00 96.06 100 ASP A CA 1
ATOM 771 C C . ASP A 1 100 ? 14.803 1.669 -6.589 1.00 96.06 100 ASP A C 1
ATOM 773 O O . ASP A 1 100 ? 15.234 2.776 -6.938 1.00 96.06 100 ASP A O 1
ATOM 777 N N . GLY A 1 101 ? 15.288 0.523 -7.071 1.00 95.06 101 GLY A N 1
ATOM 778 C CA . GLY A 1 10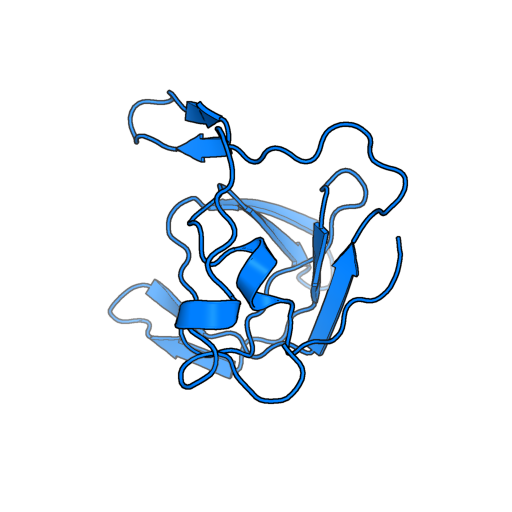1 ? 16.353 0.415 -8.066 1.00 95.06 101 GLY A CA 1
ATOM 779 C C . GLY A 1 101 ? 15.835 0.285 -9.505 1.00 95.06 101 GLY A C 1
ATOM 780 O O . GLY A 1 101 ? 14.815 0.848 -9.901 1.00 95.06 101 GLY A O 1
ATOM 781 N N . ARG A 1 102 ? 16.554 -0.486 -10.332 1.00 95.38 102 ARG A N 1
ATOM 782 C CA . ARG A 1 102 ? 16.165 -0.734 -11.729 1.00 95.38 102 ARG A CA 1
ATOM 783 C C . ARG A 1 102 ? 14.998 -1.723 -11.810 1.00 95.38 102 ARG A C 1
ATOM 785 O O . ARG A 1 102 ? 15.160 -2.903 -11.508 1.00 95.38 102 ARG A O 1
ATOM 792 N N . LYS A 1 103 ? 13.860 -1.273 -12.340 1.00 93.12 103 LYS A N 1
ATOM 793 C CA . LYS A 1 103 ? 12.732 -2.144 -12.700 1.00 93.12 103 LYS A CA 1
ATOM 794 C C . LYS A 1 103 ? 13.053 -3.003 -13.930 1.00 93.12 103 LYS A C 1
ATOM 796 O O . LYS A 1 103 ? 13.587 -2.502 -14.917 1.00 93.12 103 LYS A O 1
ATOM 801 N N . MET A 1 104 ? 12.674 -4.280 -13.891 1.00 94.75 104 MET A N 1
ATOM 802 C CA . MET A 1 104 ? 12.711 -5.191 -15.042 1.00 94.75 104 MET A CA 1
ATOM 803 C C . MET A 1 104 ? 11.285 -5.460 -15.536 1.00 94.75 104 MET A C 1
ATOM 805 O O . MET A 1 104 ? 10.396 -5.694 -14.719 1.00 94.75 104 MET A O 1
ATOM 809 N N . ASP A 1 105 ? 11.055 -5.465 -16.852 1.00 93.81 105 ASP A N 1
ATOM 810 C CA . ASP A 1 105 ? 9.778 -5.913 -17.423 1.00 93.81 105 ASP A CA 1
ATOM 811 C C . ASP A 1 105 ? 9.889 -7.369 -17.897 1.00 93.81 105 ASP A C 1
ATOM 813 O O . ASP A 1 105 ? 10.706 -7.708 -18.756 1.00 93.81 105 ASP A O 1
ATOM 817 N N . ARG A 1 106 ? 9.066 -8.241 -17.307 1.00 93.69 106 ARG A N 1
ATOM 818 C CA . ARG A 1 106 ? 8.929 -9.660 -17.667 1.00 93.69 106 ARG A CA 1
ATOM 819 C C . ARG A 1 106 ? 7.485 -10.037 -18.017 1.00 93.69 106 ARG A C 1
ATOM 821 O O . ARG A 1 106 ? 7.176 -11.224 -18.095 1.00 93.69 106 ARG A O 1
ATOM 828 N N . LYS A 1 107 ? 6.599 -9.064 -18.278 1.00 91.12 107 LYS A N 1
ATOM 829 C CA . LYS A 1 107 ? 5.158 -9.290 -18.501 1.00 91.12 107 LYS A CA 1
ATOM 830 C C . LYS A 1 107 ? 4.862 -10.332 -19.578 1.00 91.12 107 LYS A C 1
ATOM 832 O O . LYS A 1 107 ? 3.985 -11.162 -19.381 1.00 91.12 107 LYS A O 1
ATOM 837 N N . LYS A 1 108 ? 5.630 -10.341 -20.676 1.00 93.19 108 LYS A N 1
ATOM 838 C CA . LYS A 1 108 ? 5.485 -11.335 -21.757 1.00 93.19 108 LYS A CA 1
ATOM 839 C C . LYS A 1 108 ? 5.710 -12.778 -21.278 1.00 93.19 108 LYS A C 1
ATOM 841 O O . LYS A 1 108 ? 5.014 -13.671 -21.741 1.00 93.19 108 LYS A O 1
ATOM 846 N N . LEU A 1 109 ? 6.657 -13.005 -20.363 1.00 94.50 109 LEU A N 1
ATOM 847 C CA . LEU A 1 109 ? 6.930 -14.334 -19.796 1.00 94.50 109 LEU A CA 1
ATOM 848 C C . LEU A 1 109 ? 5.902 -14.720 -18.722 1.00 94.50 109 LEU A C 1
ATOM 850 O O . LEU A 1 109 ? 5.578 -15.891 -18.570 1.00 94.50 109 LEU A O 1
ATOM 854 N N . MET A 1 110 ? 5.365 -13.728 -18.009 1.00 92.38 110 MET A N 1
ATOM 855 C CA . MET A 1 110 ? 4.397 -13.906 -16.921 1.00 92.38 110 MET A CA 1
ATOM 856 C C . MET A 1 110 ? 2.931 -13.844 -17.384 1.00 92.38 110 MET A C 1
ATOM 858 O O . MET A 1 110 ? 2.033 -13.789 -16.549 1.00 92.38 110 MET A O 1
ATOM 862 N N . ALA A 1 111 ? 2.657 -13.847 -18.693 1.00 89.62 111 ALA A N 1
ATOM 863 C CA . ALA A 1 111 ? 1.320 -13.593 -19.239 1.00 89.62 111 ALA A CA 1
ATOM 864 C C . ALA A 1 111 ? 0.235 -14.558 -18.717 1.00 89.62 111 ALA A C 1
ATOM 866 O O . ALA A 1 111 ? -0.903 -14.146 -18.531 1.00 89.62 111 ALA A O 1
ATOM 867 N N . SER A 1 112 ? 0.590 -15.811 -18.410 1.00 90.69 112 SER A N 1
ATOM 868 C CA . SER A 1 112 ? -0.310 -16.821 -17.822 1.00 90.69 112 SER A CA 1
ATOM 869 C C . SER A 1 112 ? -0.513 -16.699 -16.302 1.00 90.69 112 SER A C 1
ATOM 871 O O . SER A 1 112 ? -1.223 -17.513 -15.713 1.00 90.69 112 SER A O 1
ATOM 873 N N . LYS A 1 113 ? 0.140 -15.727 -15.654 1.00 85.50 113 LYS A N 1
ATOM 874 C CA . LYS A 1 113 ? 0.103 -15.472 -14.201 1.00 85.50 113 LYS A CA 1
ATOM 875 C C . LYS A 1 113 ? -0.426 -14.080 -13.845 1.00 85.50 113 LYS A C 1
ATOM 877 O O . LYS A 1 113 ? -0.707 -13.823 -12.681 1.00 85.50 113 LYS A O 1
ATOM 882 N N . ILE A 1 114 ? -0.546 -13.186 -14.825 1.00 80.94 114 ILE A N 1
ATOM 883 C CA . ILE A 1 114 ? -1.071 -11.830 -14.643 1.00 80.94 114 ILE A CA 1
ATOM 884 C C . ILE A 1 114 ? -2.608 -11.881 -14.741 1.00 80.94 114 ILE A C 1
ATOM 886 O O . ILE A 1 114 ? -3.116 -12.410 -15.732 1.00 80.94 114 ILE A O 1
ATOM 890 N N . PRO A 1 115 ? -3.362 -11.330 -13.768 1.00 74.69 115 PRO A N 1
ATOM 891 C CA . PRO A 1 115 ? -4.822 -11.290 -13.829 1.00 74.69 115 PRO A CA 1
ATOM 892 C C . PRO A 1 115 ? -5.352 -10.575 -15.074 1.00 74.69 115 PRO A C 1
ATOM 894 O O . PRO A 1 115 ? -4.762 -9.606 -15.564 1.00 74.69 115 PRO A O 1
ATOM 897 N N . ALA A 1 116 ? -6.519 -11.004 -15.555 1.00 70.69 116 ALA A N 1
ATOM 898 C CA . ALA A 1 116 ? -7.189 -10.351 -16.672 1.00 70.69 116 ALA A CA 1
ATOM 899 C C . ALA A 1 116 ? -7.458 -8.864 -16.355 1.00 70.69 116 ALA A C 1
ATOM 901 O O . ALA A 1 116 ? -8.147 -8.525 -15.396 1.00 70.69 116 ALA A O 1
ATOM 902 N N . GLY A 1 117 ? -6.901 -7.961 -17.169 1.00 65.06 117 GLY A N 1
ATOM 903 C CA . GLY A 1 117 ? -7.055 -6.510 -17.001 1.00 65.06 117 GLY A CA 1
ATOM 904 C C . GLY A 1 117 ? -6.023 -5.812 -16.098 1.00 65.06 117 GLY A C 1
ATOM 905 O O . GLY A 1 117 ? -6.167 -4.601 -15.876 1.00 65.06 117 GLY A O 1
ATOM 906 N N . ALA A 1 118 ? -5.001 -6.523 -15.603 1.00 61.78 118 ALA A N 1
ATOM 907 C CA . ALA A 1 118 ? -3.833 -5.944 -14.917 1.00 61.78 118 ALA A CA 1
ATOM 908 C C . ALA A 1 118 ? -2.786 -5.340 -15.884 1.00 61.78 118 ALA A C 1
ATOM 910 O O . ALA A 1 118 ? -3.060 -5.195 -17.099 1.00 61.78 118 ALA A O 1
#

Radius of gyration: 15.1 Å; chains: 1; bounding box: 33×31×39 Å

Secondary structure (DSSP, 8-state):
-EEPPGGGGGGGTTT---EEEEEE-SS-EEEEEES----SSSS------TTSSEEEE--EEEEEGGGTEEEE---EEEE-TT-S----EEE-SSS-EEE-------TTTSTTTSPTT-

pLDDT: mean 84.6, std 12.54, range [36.25, 97.62]